Protein AF-A0A954XWV1-F1 (afdb_monomer)

Foldseek 3Di:
DDDDDDDDPDDDDDAQAAPQPRHGDPDPVRHHPVRVVVVVCVVVVVVVVVVVVVVVPPDDPDDPPDDDD

Radius of gyration: 26.77 Å; Cα contacts (8 Å, |Δi|>4): 36; chains: 1; bounding box: 68×30×76 Å

Structure (mmCIF, N/CA/C/O backbone):
data_AF-A0A954XWV1-F1
#
_entry.id   AF-A0A954XWV1-F1
#
loop_
_atom_site.group_PDB
_atom_site.id
_atom_site.type_symbol
_atom_site.label_atom_id
_atom_site.label_alt_id
_atom_site.label_comp_id
_atom_site.label_asym_id
_atom_site.label_entity_id
_atom_site.label_seq_id
_atom_site.pdbx_PDB_ins_code
_atom_site.Cartn_x
_atom_site.Cartn_y
_atom_site.Cartn_z
_atom_site.occupancy
_atom_site.B_iso_or_equiv
_atom_site.auth_seq_id
_atom_site.auth_comp_id
_atom_site.auth_asym_id
_atom_site.auth_atom_id
_atom_site.pdbx_PDB_model_num
ATOM 1 N N . MET A 1 1 ? -27.563 -3.674 44.432 1.00 49.88 1 MET A N 1
ATOM 2 C CA . MET A 1 1 ? -27.075 -2.484 43.705 1.00 49.88 1 MET A CA 1
ATOM 3 C C . MET A 1 1 ? -26.135 -2.928 42.592 1.00 49.88 1 MET A C 1
ATOM 5 O O . MET A 1 1 ? -24.956 -3.145 42.830 1.00 49.88 1 MET A O 1
ATOM 9 N N . SER A 1 2 ? -26.657 -3.166 41.395 1.00 71.38 2 SER A N 1
ATOM 10 C CA . SER A 1 2 ? -25.827 -3.374 40.202 1.00 71.38 2 SER A CA 1
ATOM 11 C C . SER A 1 2 ? -26.448 -2.569 39.079 1.00 71.38 2 SER A C 1
ATOM 13 O O . SER A 1 2 ? -27.173 -3.090 38.238 1.00 71.38 2 SER A O 1
ATOM 15 N N . GLU A 1 3 ? -26.220 -1.262 39.127 1.00 80.62 3 GLU A N 1
ATOM 16 C CA . GLU A 1 3 ? -26.508 -0.401 37.990 1.00 80.62 3 GLU A CA 1
ATOM 17 C C . GLU A 1 3 ? -25.407 -0.607 36.947 1.00 80.62 3 GLU A C 1
ATOM 19 O O . GLU A 1 3 ? -24.211 -0.576 37.255 1.00 80.62 3 GLU A O 1
ATOM 24 N N . LYS A 1 4 ? -25.806 -0.897 35.706 1.00 82.12 4 LYS A N 1
ATOM 25 C CA . LYS A 1 4 ? -24.865 -1.053 34.592 1.00 82.12 4 LYS A CA 1
ATOM 26 C C . LYS A 1 4 ? -24.289 0.315 34.248 1.00 82.12 4 LYS A C 1
ATOM 28 O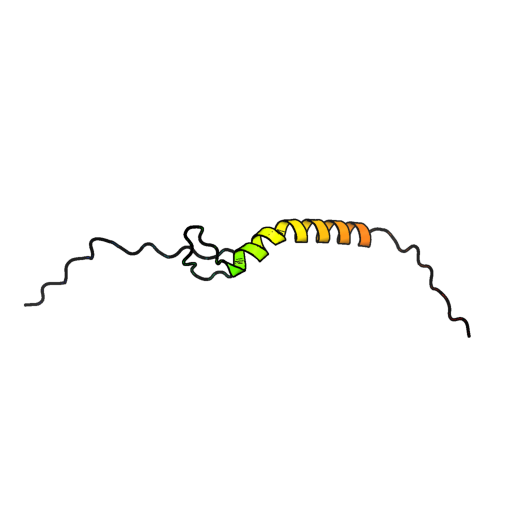 O . LYS A 1 4 ? -25.031 1.284 34.116 1.00 82.12 4 LYS A O 1
ATOM 33 N N . LYS A 1 5 ? -22.965 0.373 34.085 1.00 85.31 5 LYS A N 1
ATOM 34 C CA . LYS A 1 5 ? -22.260 1.612 33.740 1.00 85.31 5 LYS A CA 1
ATOM 35 C C . LYS A 1 5 ? -22.855 2.236 32.467 1.00 85.31 5 LYS A C 1
ATOM 37 O O . LYS A 1 5 ? -23.161 1.491 31.530 1.00 85.31 5 LYS A O 1
ATOM 42 N N . PRO A 1 6 ? -22.991 3.573 32.420 1.00 86.50 6 PRO A N 1
ATOM 43 C CA . PRO A 1 6 ? -23.484 4.261 31.238 1.00 86.50 6 PRO A CA 1
ATOM 44 C C . PRO A 1 6 ? -22.555 4.007 30.050 1.00 86.50 6 PRO A C 1
ATOM 46 O O . PRO A 1 6 ? -21.338 3.866 30.201 1.00 86.50 6 PRO A O 1
ATOM 49 N N . LEU A 1 7 ? -23.147 3.931 28.858 1.00 84.25 7 LEU A N 1
ATOM 50 C CA . LEU A 1 7 ? -22.389 3.751 27.628 1.00 84.25 7 LEU A CA 1
ATOM 51 C C . LEU A 1 7 ? -21.469 4.964 27.402 1.00 84.25 7 LEU A C 1
ATOM 53 O O . LEU A 1 7 ? -21.895 6.098 27.627 1.00 84.25 7 LEU A O 1
ATOM 57 N N . PRO A 1 8 ? -20.224 4.749 26.944 1.00 86.88 8 PRO A N 1
ATOM 58 C CA . PRO A 1 8 ? -19.316 5.843 26.637 1.00 86.88 8 PRO A CA 1
ATOM 59 C C . PRO A 1 8 ? -19.900 6.747 25.544 1.00 86.88 8 PRO A C 1
ATOM 61 O O . PRO A 1 8 ? -20.451 6.267 24.551 1.00 86.88 8 PRO A O 1
ATOM 64 N N . LEU A 1 9 ? -19.741 8.060 25.735 1.00 86.25 9 LEU A N 1
ATOM 65 C CA . LEU A 1 9 ? -20.225 9.105 24.823 1.00 86.25 9 LEU A CA 1
ATOM 66 C C . LEU A 1 9 ? -19.568 9.023 23.438 1.00 86.25 9 LEU A C 1
ATOM 68 O O . LEU A 1 9 ? -20.215 9.279 22.428 1.00 86.25 9 LEU A O 1
ATOM 72 N N . ILE A 1 10 ? -18.290 8.640 23.391 1.00 84.06 10 ILE A N 1
ATOM 73 C CA . ILE A 1 10 ? -17.526 8.483 22.154 1.00 84.06 10 ILE A CA 1
ATOM 74 C C . ILE A 1 10 ? -17.246 6.998 21.966 1.00 84.06 10 ILE A C 1
ATOM 76 O O . ILE A 1 10 ? -16.558 6.369 22.770 1.00 84.06 10 ILE A O 1
ATOM 80 N N . ARG A 1 11 ? -17.788 6.430 20.890 1.00 77.25 11 ARG A N 1
ATOM 81 C CA . ARG A 1 11 ? -17.410 5.094 20.433 1.00 77.25 11 ARG A CA 1
ATOM 82 C C . ARG A 1 11 ? -16.182 5.247 19.546 1.00 77.25 11 ARG A C 1
ATOM 84 O O . ARG A 1 11 ? -16.241 5.966 18.552 1.00 77.25 11 ARG A O 1
ATOM 91 N N . ASN A 1 12 ? -15.079 4.597 19.910 1.00 76.19 12 ASN A N 1
ATOM 92 C CA . ASN A 1 12 ? -13.875 4.600 19.084 1.00 76.19 12 ASN A CA 1
ATOM 93 C C . ASN A 1 12 ? -14.236 4.074 17.689 1.00 76.19 12 ASN A C 1
ATOM 95 O O . ASN A 1 12 ? -14.773 2.973 17.561 1.00 76.19 12 ASN A O 1
ATOM 99 N N . ALA A 1 13 ? -13.969 4.868 16.652 1.00 77.12 13 ALA A N 1
ATOM 100 C CA . ALA A 1 13 ? -14.139 4.414 15.281 1.00 77.12 13 ALA A CA 1
ATOM 101 C C . ALA A 1 13 ? -13.197 3.232 15.019 1.00 77.12 13 ALA A C 1
ATOM 103 O O . ALA A 1 13 ? -12.058 3.217 15.493 1.00 77.12 13 ALA A O 1
ATOM 104 N N . SER A 1 14 ? -13.668 2.243 14.259 1.00 77.94 14 SER A N 1
ATOM 105 C CA . SER A 1 14 ? -12.822 1.135 13.823 1.00 77.94 14 SER A CA 1
ATOM 106 C C . SER A 1 14 ? -11.626 1.685 13.034 1.00 77.94 14 SER A C 1
ATOM 108 O O . SER A 1 14 ? -11.834 2.491 12.118 1.00 77.94 14 SER A O 1
ATOM 110 N N . PRO A 1 15 ? -10.386 1.280 13.362 1.00 78.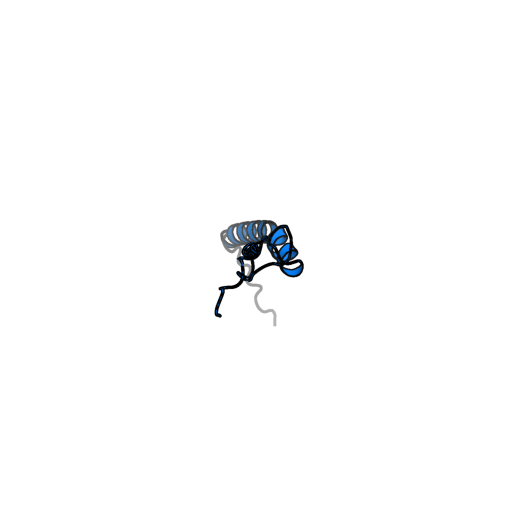12 15 PRO A N 1
ATOM 111 C CA . PRO A 1 15 ? -9.205 1.770 12.666 1.00 78.12 15 PRO A CA 1
ATOM 112 C C . PRO A 1 15 ? -9.265 1.384 11.186 1.00 78.12 15 PRO A C 1
ATOM 114 O O . PRO A 1 15 ? -9.669 0.274 10.835 1.00 78.12 15 PRO A O 1
ATOM 117 N N . LYS A 1 16 ? -8.854 2.301 10.305 1.00 87.19 16 LYS A N 1
ATOM 118 C CA . LYS A 1 16 ? -8.767 2.027 8.864 1.00 87.19 16 LYS A CA 1
ATOM 119 C C . LYS A 1 16 ? -7.692 0.971 8.620 1.00 87.19 16 LYS A C 1
ATOM 121 O O . LYS A 1 16 ? -6.601 1.077 9.168 1.00 87.19 16 LYS A O 1
ATOM 126 N N . THR A 1 17 ? -7.963 -0.024 7.786 1.00 91.50 17 THR A N 1
ATOM 127 C CA . THR A 1 17 ? -6.981 -1.053 7.416 1.00 91.50 17 THR A CA 1
ATOM 128 C C . THR A 1 17 ? -6.090 -0.580 6.271 1.00 91.50 17 THR A C 1
ATOM 130 O O . THR A 1 17 ? -6.578 -0.011 5.294 1.00 91.50 17 THR A O 1
ATOM 133 N N . CYS A 1 18 ? -4.788 -0.843 6.363 1.00 92.31 18 CYS A N 1
ATOM 134 C CA . CYS A 1 18 ? -3.830 -0.499 5.323 1.00 92.31 18 CYS A CA 1
ATOM 135 C C . CYS A 1 18 ? -4.010 -1.394 4.085 1.00 92.31 18 CYS A C 1
ATOM 137 O O . CYS A 1 18 ? -3.960 -2.615 4.221 1.00 92.31 18 CYS A O 1
ATOM 139 N N . PRO A 1 19 ? -4.135 -0.831 2.867 1.00 88.88 19 PRO A N 1
ATOM 140 C CA . PRO A 1 19 ? -4.315 -1.617 1.642 1.00 88.88 19 PRO A CA 1
ATOM 141 C C . PRO A 1 19 ? -3.040 -2.337 1.175 1.00 88.88 19 PRO A C 1
ATOM 143 O O . PRO A 1 19 ? -3.094 -3.110 0.226 1.00 88.88 19 PRO A O 1
ATOM 146 N N . VAL A 1 20 ? -1.888 -2.057 1.797 1.00 90.56 20 VAL A N 1
ATOM 147 C CA . VAL A 1 20 ? -0.595 -2.651 1.422 1.00 90.56 20 VAL A CA 1
ATOM 148 C C . VAL A 1 20 ? -0.297 -3.899 2.252 1.00 90.56 20 VAL A C 1
ATOM 150 O O . VAL A 1 20 ? 0.115 -4.907 1.693 1.00 90.56 20 VAL A O 1
ATOM 153 N N . CYS A 1 21 ? -0.514 -3.846 3.571 1.00 91.12 21 CYS A N 1
ATOM 154 C CA . CYS A 1 21 ? -0.194 -4.946 4.492 1.00 91.12 21 CYS A CA 1
ATOM 155 C C . CYS A 1 21 ? -1.418 -5.575 5.180 1.00 91.12 21 CYS A C 1
ATOM 157 O O . CYS A 1 21 ? -1.281 -6.581 5.865 1.00 91.12 21 CYS A O 1
ATOM 159 N N . GLY A 1 22 ? -2.612 -4.992 5.038 1.00 89.12 22 GLY A N 1
ATOM 160 C CA . GLY A 1 22 ? -3.848 -5.508 5.638 1.00 89.12 22 GLY A CA 1
ATOM 161 C C . GLY A 1 22 ? -4.002 -5.248 7.141 1.00 89.12 22 GLY A C 1
ATOM 162 O O . GLY A 1 22 ? -4.991 -5.665 7.735 1.00 89.12 22 GLY A O 1
ATOM 163 N N . HIS A 1 23 ? -3.057 -4.557 7.779 1.00 91.19 23 HIS A N 1
ATOM 164 C CA . HIS A 1 23 ? -3.104 -4.266 9.215 1.00 91.19 23 HIS A CA 1
ATOM 165 C C . HIS A 1 23 ? -3.778 -2.922 9.513 1.00 91.19 23 HIS A C 1
ATOM 167 O O . HIS A 1 23 ? -3.745 -2.021 8.669 1.00 91.19 23 HIS A O 1
ATOM 173 N N . PRO A 1 24 ? -4.373 -2.741 10.707 1.00 89.88 24 PRO A N 1
ATOM 174 C CA . PRO A 1 24 ? -4.928 -1.456 11.108 1.00 89.88 24 PRO A CA 1
ATOM 175 C C . PRO A 1 24 ? -3.849 -0.368 11.064 1.00 89.88 24 PRO A C 1
ATOM 177 O O . PRO A 1 24 ? -2.719 -0.542 11.523 1.00 89.88 24 PRO A O 1
ATOM 180 N N . SER A 1 25 ? -4.196 0.760 10.464 1.00 89.38 25 SER A N 1
ATOM 181 C CA . SER A 1 25 ? -3.347 1.931 10.335 1.00 89.38 25 SER A CA 1
ATOM 182 C C . SER A 1 25 ? -3.791 3.010 11.303 1.00 89.38 25 SER A C 1
ATOM 184 O O . SER A 1 25 ? -4.979 3.297 11.446 1.00 89.38 25 SER A O 1
ATOM 186 N N . TYR A 1 26 ? -2.801 3.622 11.944 1.00 85.38 26 TYR A N 1
ATOM 187 C CA . TYR A 1 26 ? -2.997 4.776 12.812 1.00 85.38 26 TYR A CA 1
ATOM 188 C C . TYR A 1 26 ? -2.994 6.105 12.035 1.00 85.38 26 TYR A C 1
ATOM 190 O O . TYR A 1 26 ? -3.284 7.165 12.581 1.00 85.38 26 TYR A O 1
ATOM 198 N N . SER A 1 27 ? -2.660 6.078 10.745 1.00 83.81 27 SER A N 1
ATOM 199 C CA . SER A 1 27 ? -2.597 7.282 9.919 1.00 83.81 27 SER A CA 1
ATOM 200 C C . SER A 1 27 ? -3.995 7.707 9.455 1.00 83.81 27 SER A C 1
ATOM 202 O O . SER A 1 27 ? -4.836 6.869 9.131 1.00 83.81 27 SER A O 1
ATOM 204 N N . GLY A 1 28 ? -4.250 9.019 9.361 1.00 81.62 28 GLY A N 1
ATOM 205 C CA . GLY A 1 28 ? -5.569 9.547 8.971 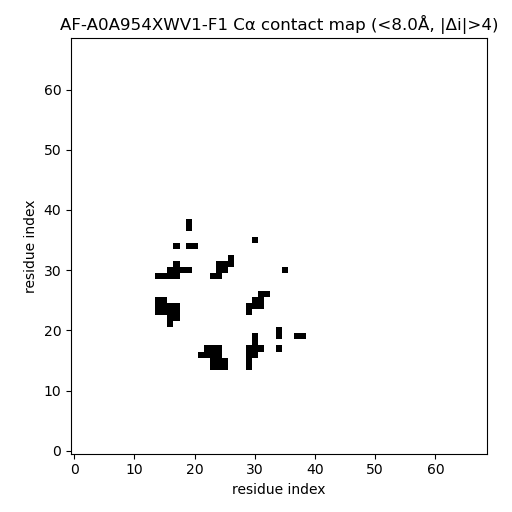1.00 81.62 28 GLY A CA 1
ATOM 206 C C . GLY A 1 28 ? -6.033 9.108 7.573 1.00 81.62 28 GLY A C 1
ATOM 207 O O . GLY A 1 28 ? -7.227 8.900 7.337 1.00 81.62 28 GLY A O 1
ATOM 208 N N . ASN A 1 29 ? -5.083 8.883 6.664 1.00 83.06 29 ASN A N 1
ATOM 209 C CA . ASN A 1 29 ? -5.286 8.334 5.320 1.00 83.06 29 ASN A CA 1
ATOM 210 C C . ASN A 1 29 ? -5.430 6.797 5.292 1.00 83.06 29 ASN A C 1
ATOM 212 O O . ASN A 1 29 ? -5.738 6.238 4.246 1.00 83.06 29 ASN A O 1
ATOM 216 N N . GLY A 1 30 ? -5.230 6.107 6.418 1.00 88.38 30 GLY A N 1
ATOM 217 C CA . GLY A 1 30 ? -5.331 4.653 6.516 1.00 88.38 30 GLY A CA 1
ATOM 218 C C . GLY A 1 30 ? -4.131 3.883 5.955 1.00 88.38 30 GLY A C 1
ATOM 219 O O . GLY A 1 30 ? -4.189 2.662 5.896 1.00 88.38 30 GLY A O 1
ATOM 220 N N . ILE A 1 31 ? -3.025 4.540 5.585 1.00 90.81 31 ILE A N 1
ATOM 221 C CA . ILE A 1 31 ? -1.822 3.890 5.028 1.00 90.81 31 ILE A CA 1
ATOM 222 C C . ILE A 1 31 ? -0.633 4.135 5.953 1.00 90.81 31 ILE A C 1
ATOM 224 O O . ILE A 1 31 ? -0.393 5.273 6.343 1.00 90.81 31 ILE A O 1
ATOM 228 N N . HIS A 1 32 ? 0.112 3.084 6.309 1.00 91.38 32 HIS A N 1
ATOM 229 C CA . HIS A 1 32 ? 1.298 3.243 7.156 1.00 91.38 32 HIS A CA 1
ATOM 230 C C . HIS A 1 32 ? 2.386 4.065 6.452 1.00 91.38 32 HIS A C 1
ATOM 232 O O . HIS A 1 32 ? 2.547 3.921 5.237 1.00 91.38 32 HIS A O 1
ATOM 238 N N . PRO A 1 33 ? 3.203 4.841 7.186 1.00 88.44 33 PRO A N 1
ATOM 239 C CA . PRO A 1 33 ? 4.301 5.613 6.599 1.00 88.44 33 PRO A CA 1
ATOM 240 C C . PRO A 1 33 ? 5.243 4.762 5.736 1.00 88.44 33 PRO A C 1
ATOM 242 O O . PRO A 1 33 ? 5.550 5.134 4.607 1.00 88.44 33 PRO A O 1
ATOM 245 N N . GLN A 1 34 ? 5.612 3.570 6.212 1.00 89.00 34 GLN A N 1
ATOM 246 C CA . GLN A 1 34 ? 6.441 2.614 5.471 1.00 89.00 34 GLN A CA 1
ATOM 247 C C . GLN A 1 34 ? 5.729 2.036 4.237 1.00 89.00 34 GLN A C 1
ATOM 249 O O . GLN A 1 34 ? 6.366 1.752 3.228 1.00 89.00 34 GLN A O 1
ATOM 254 N N . CYS A 1 35 ? 4.405 1.881 4.291 1.00 90.62 35 CYS A N 1
ATOM 255 C CA . CYS A 1 35 ? 3.614 1.341 3.184 1.00 90.62 35 CYS A CA 1
ATOM 256 C C . CYS A 1 35 ? 3.366 2.365 2.065 1.00 90.62 35 CYS A C 1
ATOM 258 O O . CYS A 1 35 ? 3.098 1.978 0.927 1.00 90.62 35 CYS A O 1
ATOM 260 N N . ASN A 1 36 ? 3.469 3.661 2.366 1.00 89.88 36 ASN A N 1
ATOM 261 C CA . ASN A 1 36 ? 3.200 4.738 1.414 1.00 89.88 36 ASN A CA 1
ATOM 262 C C . ASN A 1 36 ? 4.169 4.709 0.216 1.00 89.88 36 ASN A C 1
ATOM 264 O O . ASN A 1 36 ? 3.745 4.833 -0.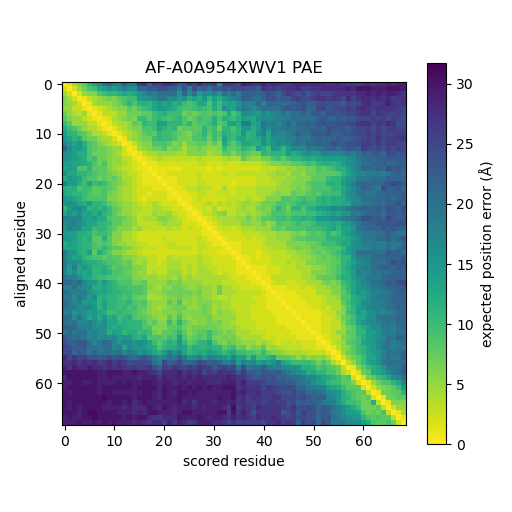931 1.00 89.88 36 ASN A O 1
ATOM 268 N N . GLY A 1 37 ? 5.459 4.444 0.465 1.00 88.06 37 GLY A N 1
ATOM 269 C CA . GLY A 1 37 ? 6.464 4.312 -0.597 1.00 88.06 37 GLY A CA 1
ATOM 270 C C . GLY A 1 37 ? 6.133 3.182 -1.573 1.00 88.06 37 GLY A C 1
ATOM 271 O O . GLY A 1 37 ? 6.059 3.401 -2.780 1.00 88.06 37 GLY A O 1
ATOM 272 N N . THR A 1 38 ? 5.812 1.996 -1.048 1.00 86.25 38 THR A N 1
ATOM 273 C CA . THR A 1 38 ? 5.408 0.833 -1.854 1.00 86.25 38 THR A CA 1
ATOM 274 C C . THR A 1 38 ? 4.176 1.122 -2.709 1.00 86.25 38 THR A C 1
ATOM 276 O O . THR A 1 38 ? 4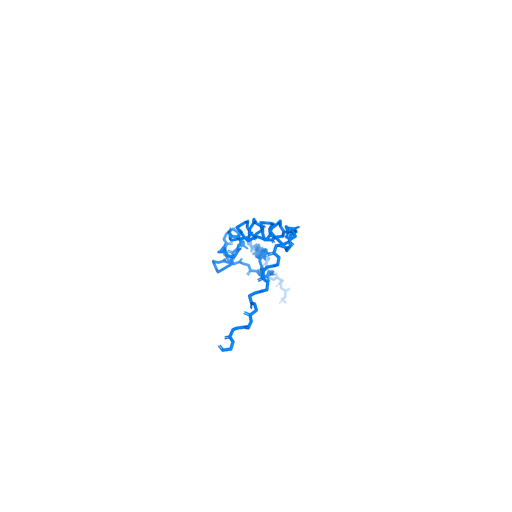.112 0.711 -3.869 1.00 86.25 38 THR A O 1
ATOM 279 N N . GLN A 1 39 ? 3.197 1.846 -2.160 1.00 86.00 39 GLN A N 1
ATOM 280 C CA . GLN A 1 39 ? 2.000 2.226 -2.903 1.00 86.00 39 GLN A CA 1
ATOM 281 C C . GLN A 1 39 ? 2.313 3.225 -4.024 1.00 86.00 39 GLN A C 1
ATOM 283 O O . GLN A 1 39 ? 1.834 3.045 -5.143 1.00 86.00 39 GLN A O 1
ATOM 288 N N . ALA A 1 40 ? 3.147 4.233 -3.756 1.00 86.75 40 ALA A N 1
ATOM 289 C CA . ALA A 1 40 ? 3.592 5.197 -4.763 1.00 86.75 40 ALA A CA 1
ATOM 290 C C . ALA A 1 40 ? 4.414 4.527 -5.882 1.00 86.75 40 ALA A C 1
ATOM 292 O O . ALA A 1 40 ? 4.265 4.856 -7.061 1.00 86.75 40 ALA A O 1
ATOM 293 N N . ASP A 1 41 ? 5.243 3.544 -5.527 1.00 87.94 41 ASP A N 1
ATOM 294 C CA . ASP A 1 41 ? 6.065 2.781 -6.465 1.00 87.94 41 ASP A CA 1
ATOM 295 C C . ASP A 1 41 ? 5.261 1.816 -7.342 1.00 87.94 41 ASP A C 1
ATOM 297 O O . ASP A 1 41 ? 5.748 1.431 -8.409 1.00 87.94 41 ASP A O 1
ATOM 301 N N . LYS A 1 42 ? 4.043 1.429 -6.937 1.00 87.50 42 LYS A N 1
ATOM 302 C CA . LYS A 1 42 ? 3.218 0.431 -7.638 1.00 87.50 42 LYS A CA 1
ATOM 303 C C . LYS A 1 42 ? 3.083 0.744 -9.130 1.00 87.50 42 LYS A C 1
ATOM 305 O O . LYS A 1 42 ? 3.422 -0.091 -9.963 1.00 87.50 42 LYS A O 1
ATOM 310 N N . LYS A 1 43 ? 2.716 1.985 -9.465 1.00 86.25 43 LYS A N 1
ATOM 311 C CA . LYS A 1 43 ? 2.544 2.431 -10.858 1.00 86.25 43 LYS A CA 1
ATOM 312 C C . LYS A 1 43 ? 3.850 2.378 -11.657 1.00 86.25 43 LYS A C 1
ATOM 314 O O . LYS A 1 43 ? 3.856 1.982 -12.820 1.00 86.25 43 LYS A O 1
ATOM 319 N N . ARG A 1 44 ? 4.976 2.761 -11.039 1.00 89.38 44 ARG A N 1
ATOM 320 C CA . ARG A 1 44 ? 6.298 2.673 -11.685 1.00 89.38 44 ARG A CA 1
ATOM 321 C C . ARG A 1 44 ? 6.697 1.222 -11.947 1.00 89.38 44 ARG A C 1
ATOM 323 O O . ARG A 1 44 ? 7.241 0.937 -13.010 1.00 89.38 44 ARG A O 1
ATOM 330 N N . ARG A 1 45 ? 6.426 0.313 -11.006 1.00 87.81 45 ARG A N 1
ATOM 331 C CA . ARG A 1 45 ? 6.702 -1.123 -11.161 1.00 87.81 45 ARG A CA 1
ATOM 332 C C . ARG A 1 45 ? 5.850 -1.752 -12.258 1.00 87.81 45 ARG A C 1
ATOM 334 O O . ARG A 1 45 ? 6.390 -2.491 -13.068 1.00 87.81 45 ARG A O 1
ATOM 341 N N . GLU A 1 46 ? 4.564 -1.419 -12.323 1.00 89.19 46 GLU A N 1
ATOM 342 C CA . GLU A 1 46 ? 3.654 -1.904 -13.371 1.00 89.19 46 GLU A CA 1
ATOM 343 C C . GLU A 1 46 ? 4.118 -1.483 -14.770 1.00 89.19 46 GLU A C 1
ATOM 345 O O . GLU A 1 46 ? 4.184 -2.322 -15.664 1.00 89.19 46 GLU A O 1
ATOM 350 N N . LYS A 1 47 ? 4.534 -0.219 -14.942 1.00 90.25 47 LYS A N 1
ATOM 351 C CA . 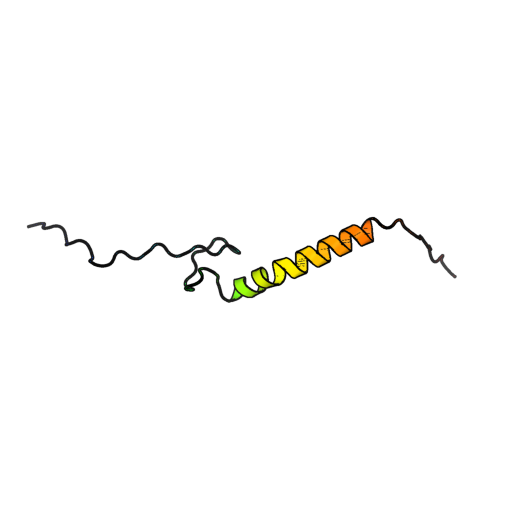LYS A 1 47 ? 5.081 0.272 -16.217 1.00 90.25 47 LYS A CA 1
ATOM 352 C C . LYS A 1 47 ? 6.333 -0.499 -16.637 1.00 90.25 47 LYS A C 1
ATOM 354 O O . LYS A 1 47 ? 6.400 -0.981 -17.759 1.00 90.25 47 LYS A O 1
ATOM 359 N N . ARG A 1 48 ? 7.291 -0.666 -15.719 1.00 90.81 48 ARG A N 1
ATOM 360 C CA . ARG A 1 48 ? 8.522 -1.427 -15.990 1.00 90.81 48 ARG A CA 1
ATOM 361 C C . ARG A 1 48 ? 8.242 -2.897 -16.289 1.00 90.81 48 ARG A C 1
ATOM 363 O O . ARG A 1 48 ? 8.923 -3.481 -17.116 1.00 90.81 48 ARG A O 1
ATOM 370 N N . ALA A 1 49 ? 7.258 -3.498 -15.623 1.00 89.00 49 ALA A N 1
ATOM 371 C CA . ALA A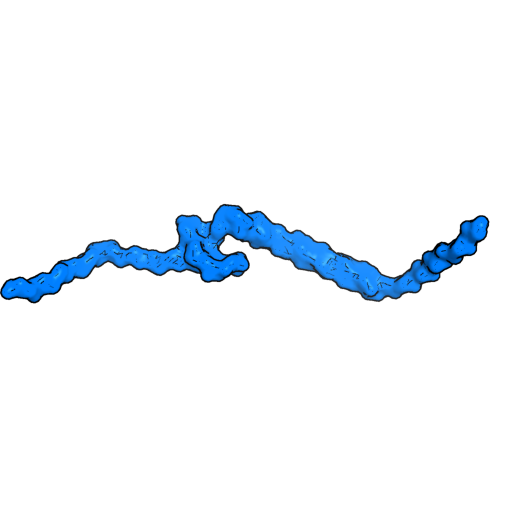 1 49 ? 6.862 -4.875 -15.888 1.00 89.00 49 ALA A CA 1
ATOM 372 C C . ALA A 1 49 ? 6.204 -5.029 -17.269 1.00 89.00 49 ALA A C 1
ATOM 374 O O . ALA A 1 49 ? 6.428 -6.044 -17.917 1.00 89.00 49 ALA A O 1
ATOM 375 N N . ALA A 1 50 ? 5.423 -4.043 -17.723 1.00 88.44 50 ALA A N 1
ATOM 376 C CA . ALA A 1 50 ? 4.887 -4.016 -19.084 1.00 88.44 50 ALA A CA 1
ATOM 377 C C . ALA A 1 50 ? 6.012 -3.869 -20.120 1.00 88.44 50 ALA A C 1
ATOM 379 O O . ALA A 1 50 ? 6.146 -4.730 -20.977 1.00 88.44 50 ALA A O 1
ATOM 380 N N . GLU A 1 51 ? 6.899 -2.883 -19.947 1.00 87.88 51 GLU A N 1
ATOM 381 C CA . GLU A 1 51 ? 8.063 -2.676 -20.823 1.00 87.88 51 GLU A CA 1
ATOM 382 C C . GLU A 1 51 ? 8.969 -3.918 -20.885 1.00 87.88 51 GLU A C 1
ATOM 384 O O . GLU A 1 51 ? 9.431 -4.294 -21.956 1.00 87.88 51 GLU A O 1
ATOM 389 N N . ALA A 1 52 ? 9.192 -4.598 -19.754 1.00 86.50 52 ALA A N 1
ATOM 390 C CA . ALA A 1 52 ? 9.965 -5.837 -19.713 1.00 86.50 52 ALA A CA 1
ATOM 391 C C . ALA A 1 52 ? 9.261 -7.003 -20.423 1.00 86.50 52 ALA A C 1
ATOM 393 O O . ALA A 1 52 ? 9.933 -7.828 -21.034 1.00 86.50 52 ALA A O 1
ATOM 394 N N . ARG A 1 53 ? 7.925 -7.089 -20.358 1.00 81.81 53 ARG A N 1
ATOM 395 C CA . ARG A 1 53 ? 7.158 -8.092 -21.114 1.00 81.81 53 ARG A CA 1
ATOM 396 C C . ARG A 1 53 ? 7.230 -7.814 -22.608 1.00 81.81 53 ARG A C 1
ATOM 398 O O . ARG A 1 53 ? 7.489 -8.739 -23.362 1.00 81.81 53 ARG A O 1
ATOM 405 N N . ASP A 1 54 ? 7.070 -6.559 -23.012 1.00 80.25 54 ASP A N 1
ATOM 406 C CA . ASP A 1 54 ? 7.171 -6.155 -24.415 1.00 80.25 54 ASP A CA 1
ATOM 407 C C . ASP A 1 54 ? 8.587 -6.410 -24.961 1.00 80.25 54 ASP A C 1
ATOM 409 O O . ASP A 1 54 ? 8.741 -6.940 -26.059 1.00 80.25 54 ASP A O 1
ATOM 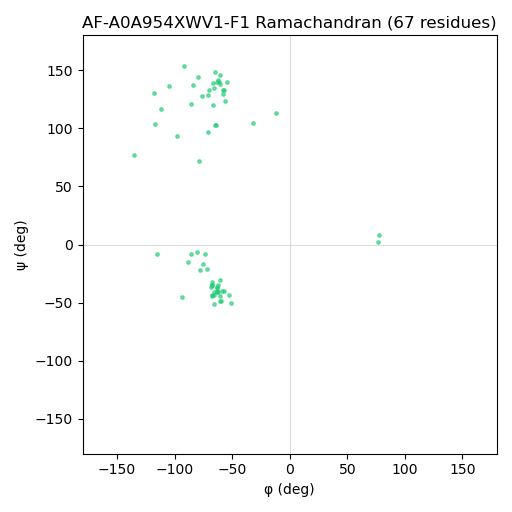413 N N . ALA A 1 55 ? 9.627 -6.132 -24.165 1.00 76.69 55 ALA A N 1
ATOM 414 C CA . ALA A 1 55 ? 11.016 -6.438 -24.508 1.00 76.69 55 ALA A CA 1
ATOM 415 C C . ALA A 1 55 ? 11.307 -7.948 -24.560 1.00 76.69 55 ALA A C 1
ATOM 417 O O . ALA A 1 55 ? 12.084 -8.381 -25.402 1.00 76.69 55 ALA A O 1
ATOM 418 N N . ALA A 1 56 ? 10.676 -8.756 -23.703 1.00 66.94 56 ALA A N 1
ATOM 419 C CA . ALA A 1 56 ? 10.816 -10.215 -23.714 1.00 66.94 56 ALA A CA 1
ATOM 420 C C . ALA A 1 56 ? 10.052 -10.899 -24.865 1.00 66.94 56 ALA A C 1
ATOM 422 O O . ALA A 1 56 ? 10.302 -12.066 -25.152 1.00 66.94 56 ALA A O 1
ATOM 423 N N . ILE A 1 57 ? 9.107 -10.201 -25.505 1.00 61.78 57 ILE A N 1
ATOM 424 C CA . ILE A 1 57 ? 8.357 -10.690 -26.675 1.00 61.78 57 ILE A CA 1
ATOM 425 C C . ILE A 1 57 ? 9.087 -10.350 -27.989 1.00 61.78 57 ILE A C 1
ATOM 427 O O . ILE A 1 57 ? 8.792 -10.949 -29.023 1.00 61.78 57 ILE A O 1
ATOM 431 N N . ALA A 1 58 ? 10.068 -9.440 -27.972 1.00 53.31 58 ALA A N 1
ATOM 432 C CA . ALA A 1 58 ? 10.957 -9.244 -29.112 1.00 53.31 58 ALA A CA 1
ATOM 433 C C . ALA A 1 58 ? 11.829 -10.506 -29.291 1.00 53.31 58 ALA A C 1
ATOM 435 O O . ALA A 1 58 ? 12.539 -10.880 -28.356 1.00 53.31 58 ALA A O 1
ATOM 436 N N . PRO A 1 59 ? 11.760 -11.197 -30.445 1.00 51.78 59 PRO A N 1
ATOM 437 C CA . PRO A 1 59 ? 12.463 -12.456 -30.631 1.00 51.78 59 PRO A CA 1
ATOM 438 C C . PRO A 1 59 ? 13.977 -12.242 -30.619 1.00 51.78 59 PRO A C 1
ATOM 440 O O . PRO A 1 59 ? 14.484 -11.297 -31.225 1.00 51.78 59 PRO A O 1
ATOM 443 N N . ASP A 1 60 ? 14.658 -13.169 -29.947 1.00 51.12 60 ASP A N 1
ATOM 444 C CA . ASP A 1 60 ? 16.095 -13.425 -29.982 1.00 51.12 60 ASP A CA 1
ATOM 445 C C . ASP A 1 60 ? 16.728 -13.109 -31.347 1.00 51.12 60 ASP A C 1
ATOM 447 O O . ASP A 1 60 ? 16.663 -13.894 -32.294 1.00 51.12 60 ASP A O 1
ATOM 451 N N . GLY A 1 61 ? 17.436 -11.983 -31.419 1.00 50.69 61 GLY A N 1
ATOM 452 C CA . GLY A 1 61 ? 18.628 -11.873 -32.250 1.00 50.69 61 GLY A CA 1
ATOM 453 C C . GLY A 1 61 ? 19.776 -12.543 -31.504 1.00 50.69 61 GLY A C 1
ATOM 454 O O . GLY A 1 61 ? 20.614 -11.859 -30.924 1.00 50.69 61 GLY A O 1
ATOM 455 N N . GLY A 1 62 ? 19.751 -13.875 -31.430 1.00 53.19 62 GLY A N 1
ATOM 456 C CA . GLY A 1 62 ? 20.785 -14.657 -30.768 1.00 53.19 62 GLY A CA 1
ATOM 457 C C . GLY A 1 62 ? 22.124 -14.521 -31.490 1.00 53.19 62 GLY A C 1
ATOM 458 O O . GLY A 1 62 ? 22.349 -15.178 -32.501 1.00 53.19 62 GLY A O 1
ATOM 459 N N . GLU A 1 63 ? 23.032 -13.714 -30.949 1.00 48.34 63 GLU A N 1
ATOM 460 C CA . GLU A 1 63 ? 24.466 -13.847 -31.204 1.00 48.34 63 GLU A CA 1
ATOM 461 C C . GLU A 1 63 ? 25.083 -14.618 -30.036 1.00 48.34 63 GLU A C 1
ATOM 463 O O . GLU A 1 63 ? 25.449 -14.073 -28.995 1.00 48.34 63 GLU A O 1
ATOM 468 N N . THR A 1 64 ? 25.173 -15.938 -30.205 1.00 58.47 64 THR A N 1
ATOM 469 C CA . THR A 1 64 ? 26.063 -16.772 -29.402 1.00 58.47 64 THR A CA 1
ATOM 470 C C . THR A 1 64 ? 27.491 -16.335 -29.705 1.00 58.47 64 THR A C 1
ATOM 472 O O . THR A 1 64 ? 28.032 -16.684 -30.756 1.00 58.47 64 THR A O 1
ATOM 475 N N . HIS A 1 65 ? 28.109 -15.565 -28.810 1.00 54.16 65 HIS A N 1
ATOM 476 C CA . HIS A 1 65 ? 29.540 -15.315 -28.906 1.00 54.16 65 HIS A CA 1
ATOM 477 C C . HIS A 1 65 ? 30.258 -16.614 -28.538 1.00 54.16 65 HIS A C 1
ATOM 479 O O . HIS A 1 65 ? 30.379 -16.981 -27.369 1.00 54.16 65 HIS A O 1
ATOM 485 N N . ALA A 1 66 ? 30.626 -17.347 -29.585 1.00 54.31 66 ALA A N 1
ATOM 486 C CA . ALA A 1 66 ? 31.406 -18.559 -29.510 1.00 54.31 66 ALA A CA 1
ATOM 487 C C . ALA A 1 66 ? 32.750 -18.277 -28.829 1.00 54.31 66 ALA A C 1
ATOM 489 O O . ALA A 1 66 ? 33.437 -17.302 -29.139 1.00 54.31 66 ALA A O 1
ATOM 490 N N . ASP A 1 67 ? 33.050 -19.163 -27.887 1.00 55.25 67 ASP A N 1
ATOM 491 C CA . ASP A 1 67 ? 34.365 -19.645 -27.479 1.00 55.25 67 ASP A CA 1
ATOM 492 C C . ASP A 1 67 ? 35.494 -19.247 -28.455 1.00 55.25 67 ASP A C 1
ATOM 494 O O . ASP A 1 67 ? 35.531 -19.696 -29.603 1.00 55.25 67 ASP A O 1
ATOM 498 N N . VAL A 1 68 ? 36.408 -18.387 -27.999 1.00 62.03 68 VAL A N 1
ATOM 499 C CA . VAL A 1 68 ? 37.731 -18.223 -28.609 1.00 62.03 68 VAL A CA 1
ATOM 500 C C . VAL A 1 68 ? 38.742 -18.636 -27.549 1.00 62.03 68 VAL A C 1
ATOM 502 O O . VAL A 1 68 ? 38.972 -17.919 -26.575 1.00 62.03 68 VAL A O 1
ATOM 505 N N . THR A 1 69 ? 39.244 -19.846 -27.780 1.00 60.06 69 THR A N 1
ATOM 506 C CA . THR A 1 69 ? 40.465 -20.494 -27.275 1.00 60.06 69 THR A CA 1
ATOM 507 C C . THR A 1 69 ? 41.599 -19.558 -26.889 1.00 60.06 69 THR A C 1
ATOM 509 O O . THR A 1 69 ? 41.909 -18.665 -27.713 1.00 60.06 69 THR A O 1
#

Mean predicted aligned error: 12.97 Å

pLDDT: mean 79.36, std 13.51, range [48.34, 92.31]

Solvent-accessible surface area (backbone atoms only — not comparable to full-atom values): 4612 Å² total; per-residue (Å²): 142,84,80,79,79,80,80,72,92,72,73,82,74,80,65,41,56,12,92,80,81,68,44,74,18,92,39,95,87,14,49,42,80,80,46,47,57,59,60,67,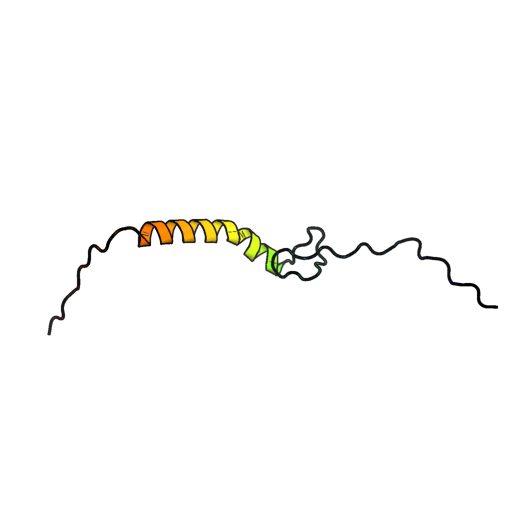44,44,63,60,51,52,52,52,52,49,53,50,49,58,58,68,66,54,77,82,81,77,76,79,81,70,88,80,132

Secondary structure (DSSP, 8-state):
--PPPPPPSSPPPPPPBPTTT-SB--STTS--HHHHHHHHHHHHHHHHHHHHHHHHHS-----------

Nearest PDB structures (foldseek):
  8x1c-assembly1_L  TM=5.982E-01  e=3.952E+00  Homo sapiens
  8hky-assembly1_S14P  TM=4.754E-01  e=3.429E+00  Sulfolobus acidocaldarius DSM 639
  5xxu-assembly1_V  TM=4.940E-01  e=6.054E+00  Toxoplasma gondii

Sequence (69 aa):
MSEKKPLPLIRNASPKTCPVCGHPSYSGNGIHPQCNGTQADKKRREKRAAEARDAAIAPDGGETHADVT